Protein AF-A0AA41XQ76-F1 (afdb_monomer_lite)

Radius of gyration: 13.85 Å; chains: 1; bounding box: 28×30×46 Å

Secondary structure (DSSP, 8-state):
-PPPPEEEPTT-TTTEEEETT--EEEPPEEEE-TTS-EEEE--EEPPPP-SSS--EEEEETTEEEEE-HHHHTT----

Sequence (78 aa):
MSVELFRPVDGWVGFYEVSSRGCVRSVARVVETADGQRRRVPGRLLKLSDGRAPHCTLSRPGRRQTYYPKANGRRNYA

Organism: NCBI:txid324058

Structure (mmCIF, N/CA/C/O backbone):
data_AF-A0AA41XQ76-F1
#
_entry.id   AF-A0AA41XQ76-F1
#
loop_
_atom_site.group_PDB
_atom_site.id
_atom_site.type_symbol
_atom_site.label_atom_id
_atom_site.label_alt_id
_atom_site.label_comp_id
_atom_site.label_asym_id
_atom_site.label_entity_id
_atom_site.label_seq_id
_atom_site.pdbx_PDB_ins_code
_atom_site.Cartn_x
_atom_site.Cartn_y
_atom_site.Cartn_z
_atom_site.occupancy
_atom_site.B_iso_or_equiv
_atom_site.auth_seq_id
_atom_site.auth_comp_id
_atom_site.auth_asym_id
_atom_site.auth_atom_id
_atom_site.pdbx_PDB_model_num
ATOM 1 N N . MET A 1 1 ? -10.127 1.034 -25.349 1.00 46.88 1 MET A N 1
ATOM 2 C CA . MET A 1 1 ? -9.608 1.546 -24.058 1.00 46.88 1 MET A CA 1
ATOM 3 C C . MET A 1 1 ? -9.299 0.357 -23.158 1.00 46.88 1 MET A C 1
ATOM 5 O O . MET A 1 1 ? -10.221 -0.356 -22.795 1.00 46.88 1 MET A O 1
ATOM 9 N N . SER A 1 2 ? -8.029 0.076 -22.858 1.00 65.88 2 SER A N 1
ATOM 10 C CA . SER A 1 2 ? -7.667 -1.011 -21.935 1.00 65.88 2 SER A CA 1
ATOM 11 C C . SER A 1 2 ? -7.888 -0.557 -20.490 1.00 65.88 2 SER A C 1
ATOM 13 O O . SER A 1 2 ? -7.247 0.406 -20.061 1.00 65.88 2 SER A O 1
ATOM 15 N N . VAL A 1 3 ? -8.769 -1.228 -19.749 1.00 79.12 3 VAL A N 1
ATOM 16 C CA . VAL A 1 3 ? -8.962 -0.974 -18.314 1.00 79.12 3 VAL A CA 1
ATOM 17 C C . VAL A 1 3 ? -7.718 -1.446 -17.564 1.00 79.12 3 VAL A C 1
ATOM 19 O O . VAL A 1 3 ? -7.246 -2.565 -17.761 1.00 79.12 3 VAL A O 1
ATOM 22 N N . GLU A 1 4 ? -7.155 -0.584 -16.725 1.00 84.62 4 GLU A N 1
ATOM 23 C CA . GLU A 1 4 ? -6.022 -0.947 -15.883 1.00 84.62 4 GLU A CA 1
ATOM 24 C C . GLU A 1 4 ? -6.492 -1.848 -14.734 1.00 84.62 4 GLU A C 1
ATOM 26 O O . GLU A 1 4 ? -7.315 -1.446 -13.910 1.00 84.62 4 GLU A O 1
ATOM 31 N N . LEU A 1 5 ? -5.973 -3.077 -14.684 1.00 90.94 5 LEU A N 1
ATOM 32 C CA . LEU A 1 5 ? -6.275 -4.021 -13.611 1.00 90.94 5 LEU A CA 1
ATOM 33 C C . LEU A 1 5 ? -5.330 -3.800 -12.432 1.00 90.94 5 LEU A C 1
ATOM 35 O O . LEU A 1 5 ? -4.111 -3.750 -12.601 1.00 90.94 5 LEU A O 1
ATOM 39 N N . PHE A 1 6 ? -5.909 -3.721 -11.238 1.00 93.69 6 PHE A N 1
ATOM 40 C CA . PHE A 1 6 ? -5.192 -3.653 -9.970 1.00 93.69 6 PHE A CA 1
ATOM 41 C C . PHE A 1 6 ? -5.221 -5.027 -9.305 1.00 93.69 6 PHE A C 1
ATOM 43 O O . PHE A 1 6 ? -6.277 -5.650 -9.213 1.00 93.69 6 PHE A O 1
ATOM 50 N N . ARG A 1 7 ? -4.059 -5.505 -8.860 1.00 93.81 7 ARG A N 1
ATOM 51 C CA . ARG A 1 7 ? -3.902 -6.778 -8.148 1.00 93.81 7 ARG A CA 1
ATOM 52 C C . ARG A 1 7 ? -3.387 -6.530 -6.732 1.00 93.81 7 ARG A C 1
ATOM 54 O O . ARG A 1 7 ? -2.631 -5.575 -6.542 1.00 93.81 7 ARG A O 1
ATOM 61 N N . PRO A 1 8 ? -3.740 -7.372 -5.746 1.00 96.00 8 PRO A N 1
ATOM 62 C CA . PRO A 1 8 ? -3.192 -7.262 -4.401 1.00 96.00 8 PRO A CA 1
ATOM 63 C C . PRO A 1 8 ? -1.664 -7.279 -4.412 1.00 96.00 8 PRO A C 1
ATOM 65 O O . PRO A 1 8 ? -1.047 -8.040 -5.155 1.00 96.00 8 PRO A O 1
ATOM 68 N N . VAL A 1 9 ? -1.048 -6.445 -3.579 1.00 95.00 9 VAL A N 1
ATOM 69 C CA . VAL A 1 9 ? 0.399 -6.516 -3.360 1.00 95.00 9 VAL A CA 1
ATOM 70 C C . VAL A 1 9 ? 0.699 -7.690 -2.420 1.00 95.00 9 VAL A C 1
ATOM 72 O O . VAL A 1 9 ? 0.094 -7.801 -1.352 1.00 95.00 9 VAL A O 1
ATOM 75 N N . ASP A 1 10 ? 1.650 -8.549 -2.795 1.00 91.50 10 ASP A N 1
ATOM 76 C CA . ASP A 1 10 ? 2.070 -9.714 -2.003 1.00 91.50 10 ASP A CA 1
ATOM 77 C C . ASP A 1 10 ? 2.430 -9.327 -0.559 1.00 91.50 10 ASP A C 1
ATOM 79 O O . ASP A 1 10 ? 3.251 -8.442 -0.320 1.00 91.50 10 ASP A O 1
ATOM 83 N N . GLY A 1 11 ? 1.810 -9.986 0.426 1.00 93.06 11 GLY A N 1
ATOM 84 C CA . GLY A 1 11 ? 1.983 -9.676 1.854 1.00 93.06 11 GLY A CA 1
ATOM 85 C C . GLY A 1 11 ? 1.182 -8.465 2.364 1.00 93.06 11 GLY A C 1
ATOM 86 O O . GLY A 1 11 ? 1.211 -8.175 3.562 1.00 93.06 11 GLY A O 1
ATOM 87 N N . TRP A 1 12 ? 0.434 -7.796 1.483 1.00 95.69 12 TRP A N 1
ATOM 88 C CA . TRP A 1 12 ? -0.316 -6.559 1.738 1.00 95.69 12 TRP A CA 1
ATOM 89 C C . TRP A 1 12 ? -1.785 -6.631 1.278 1.00 95.69 12 TRP A C 1
ATOM 91 O O . TRP A 1 12 ? -2.442 -5.597 1.123 1.00 95.69 12 TRP A O 1
ATOM 101 N N . VAL A 1 13 ? -2.316 -7.845 1.091 1.00 95.38 13 VAL A N 1
ATOM 102 C CA . VAL A 1 13 ? -3.724 -8.109 0.742 1.00 95.38 13 VAL A CA 1
ATOM 103 C C . VAL A 1 13 ? -4.664 -7.383 1.712 1.00 95.38 13 VAL A C 1
ATOM 105 O O . VAL A 1 13 ? -4.457 -7.416 2.923 1.00 95.38 13 VAL A O 1
ATOM 108 N N . GLY A 1 14 ? -5.669 -6.687 1.173 1.00 95.31 14 GLY A N 1
ATOM 109 C CA . GLY A 1 14 ? -6.613 -5.869 1.948 1.00 95.31 14 GLY A CA 1
ATOM 110 C C . GLY A 1 14 ? -6.094 -4.478 2.341 1.00 95.31 14 GLY A C 1
ATOM 111 O O . GLY A 1 14 ? -6.855 -3.661 2.858 1.00 95.31 14 GLY A O 1
ATOM 112 N N . PHE A 1 15 ? -4.823 -4.167 2.069 1.00 96.75 15 PHE A N 1
ATOM 113 C CA . PHE A 1 15 ? -4.235 -2.855 2.353 1.00 96.75 15 PHE A CA 1
ATOM 114 C C . PHE A 1 15 ? -3.855 -2.097 1.084 1.00 96.75 15 PHE A C 1
ATOM 116 O O . PHE A 1 15 ? -4.122 -0.891 1.010 1.00 96.75 15 PHE A O 1
ATOM 123 N N . TYR A 1 16 ? -3.240 -2.778 0.112 1.00 97.69 16 TYR A N 1
ATOM 124 C CA . TYR A 1 16 ? -2.714 -2.157 -1.103 1.00 97.69 16 TYR A CA 1
ATOM 125 C C . TYR A 1 16 ? -2.842 -3.050 -2.332 1.00 97.69 16 TYR A C 1
ATOM 127 O O . TYR A 1 16 ? -2.749 -4.276 -2.252 1.00 97.69 16 TYR A O 1
ATOM 135 N N . GLU A 1 17 ? -2.979 -2.398 -3.480 1.00 96.44 17 GLU A N 1
ATOM 136 C CA . GLU A 1 17 ? -3.001 -3.023 -4.796 1.00 96.44 17 GLU A CA 1
ATOM 137 C C . GLU A 1 17 ? -2.075 -2.273 -5.754 1.00 96.44 17 GLU A C 1
ATOM 139 O O . GLU A 1 17 ? -1.852 -1.067 -5.610 1.00 96.44 17 GLU A O 1
ATOM 144 N N . VAL A 1 18 ? -1.553 -2.989 -6.742 1.00 95.44 18 VAL A N 1
ATOM 145 C CA . VAL A 1 18 ? -0.657 -2.474 -7.775 1.00 95.44 18 VAL A CA 1
ATOM 146 C C . VAL A 1 18 ? -1.179 -2.848 -9.155 1.00 95.44 18 VAL A C 1
ATOM 148 O O . VAL A 1 18 ? -1.713 -3.940 -9.361 1.00 95.44 18 VAL A O 1
ATOM 151 N N . SER A 1 19 ? -1.037 -1.938 -10.108 1.00 92.62 19 SER A N 1
ATOM 152 C CA . SER A 1 19 ? -1.369 -2.191 -11.502 1.00 92.62 19 SER A CA 1
ATOM 153 C C . SER A 1 19 ? -0.180 -2.693 -12.318 1.00 92.62 19 SER A C 1
ATOM 155 O O . SER A 1 19 ? 0.978 -2.555 -11.918 1.00 92.62 19 SER A O 1
ATOM 157 N N . SER A 1 20 ? -0.444 -3.194 -13.527 1.00 87.00 20 SER A N 1
ATOM 158 C CA . SER A 1 20 ? 0.617 -3.579 -14.470 1.00 87.00 20 SER A CA 1
ATOM 159 C C . SER A 1 20 ? 1.511 -2.410 -14.907 1.00 87.00 20 SER A C 1
ATOM 161 O O . SER A 1 20 ? 2.649 -2.634 -15.314 1.00 87.00 20 SER A O 1
ATOM 163 N N . ARG A 1 21 ? 1.042 -1.159 -14.795 1.00 87.38 21 ARG A N 1
ATOM 164 C CA . ARG A 1 21 ? 1.835 0.050 -15.093 1.00 87.38 21 ARG A CA 1
ATOM 165 C C . ARG A 1 21 ? 2.610 0.570 -13.881 1.00 87.38 21 ARG A C 1
ATOM 167 O O . ARG A 1 21 ? 3.367 1.532 -13.997 1.00 87.38 21 ARG A O 1
ATOM 174 N N . GLY A 1 22 ? 2.444 -0.071 -12.725 1.00 90.81 22 GLY A N 1
ATOM 175 C CA . GLY A 1 22 ? 3.102 0.300 -11.479 1.00 90.81 22 GLY A CA 1
ATOM 176 C C . GLY A 1 22 ? 2.394 1.402 -10.689 1.00 90.81 22 GLY A C 1
ATOM 177 O O . GLY A 1 22 ? 3.001 1.971 -9.782 1.00 90.81 22 GLY A O 1
ATOM 178 N N . CYS A 1 23 ? 1.128 1.699 -10.989 1.00 92.81 23 CYS A N 1
ATOM 179 C CA . CYS A 1 23 ? 0.292 2.541 -10.137 1.00 92.81 23 CYS A CA 1
ATOM 180 C C . CYS A 1 23 ? -0.034 1.768 -8.858 1.00 92.81 23 CYS A C 1
ATOM 182 O O . CYS A 1 23 ? -0.497 0.631 -8.928 1.00 92.81 23 CYS A O 1
ATOM 184 N N . VAL A 1 24 ? 0.172 2.375 -7.691 1.00 96.00 24 VAL A N 1
ATOM 185 C CA . VAL A 1 24 ? -0.149 1.749 -6.401 1.00 96.00 24 VAL A CA 1
ATOM 186 C C . VAL A 1 24 ? -1.320 2.489 -5.773 1.00 96.00 24 VAL A C 1
ATOM 188 O O . VAL A 1 24 ? -1.334 3.720 -5.744 1.00 96.00 24 VAL A O 1
ATOM 191 N N . ARG A 1 25 ? -2.299 1.755 -5.245 1.00 97.19 25 ARG A N 1
ATOM 192 C CA . ARG A 1 25 ? -3.419 2.325 -4.487 1.00 97.19 25 ARG A CA 1
ATOM 193 C C . ARG A 1 25 ? -3.582 1.645 -3.139 1.00 97.19 25 ARG A C 1
ATOM 195 O O . ARG A 1 25 ? -3.314 0.455 -3.000 1.00 97.19 25 ARG A O 1
ATOM 202 N N . SER A 1 26 ? -4.036 2.397 -2.142 1.00 97.44 26 SER A N 1
ATOM 203 C CA . SER A 1 26 ? -4.570 1.818 -0.913 1.00 97.44 26 SER A CA 1
ATOM 204 C C . SER A 1 26 ? -6.014 1.380 -1.122 1.00 97.44 26 SER A C 1
ATOM 206 O O . SER A 1 26 ? -6.784 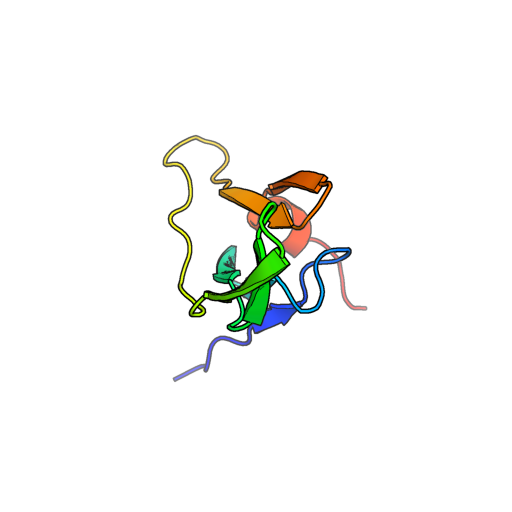2.061 -1.801 1.00 97.44 26 SER A O 1
ATOM 208 N N . VAL A 1 27 ? -6.388 0.269 -0.495 1.00 97.12 27 VAL A N 1
ATOM 209 C CA . VAL A 1 27 ? -7.775 -0.206 -0.437 1.00 97.12 27 VAL A CA 1
ATOM 210 C C . VAL A 1 27 ? -8.486 0.467 0.737 1.00 97.12 27 VAL A C 1
ATOM 212 O O . VAL A 1 27 ? -7.866 0.734 1.776 1.00 97.12 27 VAL A O 1
ATOM 215 N N . ALA A 1 28 ? -9.775 0.765 0.557 1.00 96.69 28 ALA A N 1
ATOM 216 C CA . ALA A 1 28 ? -10.619 1.269 1.631 1.00 96.69 28 ALA A CA 1
ATOM 217 C C . ALA A 1 28 ? -10.727 0.221 2.744 1.00 96.69 28 ALA A C 1
ATOM 219 O O . ALA A 1 28 ? -10.975 -0.953 2.481 1.00 96.69 28 ALA A O 1
ATOM 220 N N . ARG A 1 29 ? -10.522 0.641 3.990 1.00 94.62 29 ARG A N 1
ATOM 221 C CA . ARG A 1 29 ? -10.488 -0.264 5.143 1.00 94.62 29 ARG A CA 1
ATOM 222 C C . ARG A 1 29 ? -10.912 0.443 6.418 1.00 94.62 29 ARG A C 1
ATOM 224 O O . ARG A 1 29 ? -10.860 1.669 6.506 1.00 94.62 29 ARG A O 1
ATOM 231 N N . VAL A 1 30 ? -11.287 -0.335 7.422 1.00 93.88 30 VAL A N 1
ATOM 232 C CA . VAL A 1 30 ? -11.443 0.147 8.797 1.00 93.88 30 VAL A CA 1
ATOM 233 C C . VAL A 1 30 ? -10.206 -0.281 9.574 1.00 93.88 30 VAL A C 1
ATOM 235 O O . VAL A 1 30 ? -9.775 -1.425 9.461 1.00 93.88 30 VAL A O 1
ATOM 238 N N . VAL A 1 31 ? -9.610 0.644 10.320 1.00 89.94 31 VAL A N 1
ATOM 239 C CA . VAL A 1 31 ? -8.482 0.367 11.216 1.00 89.94 31 VAL A CA 1
ATOM 240 C C . VAL A 1 31 ? -8.872 0.733 12.639 1.00 89.94 31 VAL A C 1
ATOM 242 O O . VAL A 1 31 ? -9.650 1.663 12.842 1.00 89.94 31 VAL A O 1
ATOM 245 N N . GLU A 1 32 ? -8.323 0.016 13.608 1.00 91.06 32 GLU A N 1
ATOM 246 C CA . GLU A 1 32 ? -8.401 0.391 15.016 1.00 91.06 32 GLU A CA 1
ATOM 247 C C . GLU A 1 32 ? -7.214 1.300 15.359 1.00 91.06 32 GLU A C 1
ATOM 249 O O . GLU A 1 32 ? -6.086 1.050 14.917 1.00 91.06 32 GLU A O 1
ATOM 254 N N . THR A 1 33 ? -7.469 2.405 16.055 1.00 86.56 33 THR A N 1
ATOM 255 C CA . THR A 1 33 ? -6.427 3.303 16.563 1.00 86.56 33 THR A CA 1
ATOM 256 C C . THR A 1 33 ? -5.859 2.764 17.873 1.00 86.56 33 THR A C 1
ATOM 258 O O . THR A 1 33 ? -6.431 1.866 18.483 1.00 86.56 33 THR A O 1
ATOM 261 N N . AL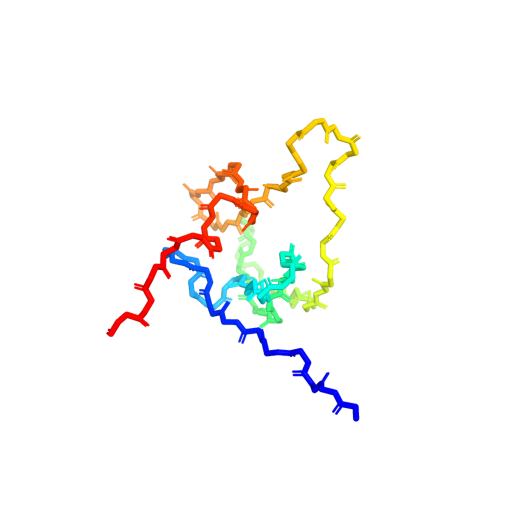A A 1 34 ? -4.736 3.327 18.328 1.00 86.06 34 ALA A N 1
ATOM 262 C CA . ALA A 1 34 ? -4.152 2.961 19.620 1.00 86.06 34 ALA A CA 1
ATOM 263 C C . ALA A 1 34 ? -5.135 3.162 20.793 1.00 86.06 34 ALA A C 1
ATOM 265 O O . ALA A 1 34 ? -5.100 2.404 21.753 1.00 86.06 34 ALA A O 1
ATOM 266 N N . ASP A 1 35 ? -6.056 4.122 20.664 1.00 91.12 35 ASP A N 1
ATOM 267 C CA . ASP A 1 35 ? -7.092 4.431 21.658 1.00 91.12 35 ASP A CA 1
ATOM 268 C C . ASP A 1 35 ? -8.339 3.523 21.548 1.00 91.12 35 ASP A C 1
ATOM 270 O O . ASP A 1 35 ? -9.392 3.835 22.104 1.00 91.12 35 ASP A O 1
ATOM 274 N N . GLY A 1 36 ? -8.271 2.438 20.765 1.00 91.50 36 GLY A N 1
ATOM 275 C CA . GLY A 1 36 ? -9.372 1.485 20.562 1.00 91.50 36 GLY A CA 1
ATOM 276 C C . GLY A 1 36 ? -10.498 1.980 19.644 1.00 91.50 36 GLY A C 1
ATOM 277 O O . GLY A 1 36 ? -11.510 1.302 19.473 1.00 91.50 36 GLY A O 1
ATOM 278 N N . GLN A 1 37 ? -10.355 3.158 19.027 1.00 94.12 37 GLN A N 1
ATOM 279 C CA . GLN A 1 37 ? -11.382 3.725 18.151 1.00 94.12 37 GLN A CA 1
ATOM 280 C C . GLN A 1 37 ? -11.289 3.158 16.735 1.00 94.12 37 GLN A C 1
ATOM 282 O O . GLN A 1 37 ? -10.209 3.011 16.163 1.00 94.12 37 GLN A O 1
ATOM 287 N N . ARG A 1 38 ? -12.440 2.900 16.108 1.00 94.44 38 ARG A N 1
ATOM 288 C CA . ARG A 1 38 ? -12.500 2.443 14.713 1.00 94.44 38 ARG A CA 1
ATOM 289 C C . ARG A 1 38 ? -12.545 3.628 13.760 1.00 94.44 38 ARG A C 1
ATOM 291 O O . ARG A 1 38 ? -13.494 4.407 13.755 1.00 94.44 38 ARG A O 1
ATOM 298 N N . ARG A 1 39 ? -11.549 3.728 12.883 1.00 93.06 39 ARG A N 1
ATOM 299 C CA . ARG A 1 39 ? -11.445 4.772 11.860 1.00 93.06 39 ARG A CA 1
ATOM 300 C C . ARG A 1 39 ? -11.576 4.184 10.461 1.00 93.06 39 ARG A C 1
ATOM 302 O O . ARG A 1 39 ? -10.860 3.255 10.092 1.00 93.06 39 ARG A O 1
ATOM 309 N N . ARG A 1 40 ? -12.441 4.784 9.637 1.00 94.88 40 ARG A N 1
ATOM 310 C CA . ARG A 1 40 ? -12.475 4.521 8.191 1.00 94.88 40 ARG A CA 1
ATOM 311 C C . ARG A 1 40 ? -11.286 5.197 7.510 1.00 94.88 40 ARG A C 1
ATOM 313 O O . ARG A 1 40 ? -11.063 6.397 7.666 1.00 94.88 40 ARG A O 1
ATOM 320 N N . VAL A 1 41 ? -10.539 4.422 6.736 1.00 93.75 41 VAL A N 1
ATOM 321 C CA . VAL A 1 41 ? -9.447 4.881 5.879 1.00 93.75 41 VAL A CA 1
ATOM 322 C C . VAL A 1 41 ? -9.898 4.696 4.434 1.00 93.75 41 VAL A C 1
ATOM 324 O O . VAL A 1 41 ? -10.038 3.552 3.995 1.00 93.75 41 VAL A O 1
ATOM 327 N N . PRO A 1 42 ? -10.155 5.783 3.687 1.00 95.94 42 PRO A N 1
ATOM 328 C CA . PRO A 1 42 ? -10.527 5.664 2.287 1.00 95.94 42 PRO A CA 1
ATOM 329 C C . PRO A 1 42 ? -9.357 5.123 1.458 1.00 95.94 42 PRO A C 1
ATOM 331 O O . PRO A 1 42 ? -8.181 5.387 1.735 1.00 95.94 42 PRO A O 1
ATOM 334 N N . GLY A 1 43 ? -9.694 4.360 0.421 1.00 96.31 43 GLY A N 1
ATOM 335 C CA . GLY A 1 43 ? -8.733 3.975 -0.602 1.00 96.31 43 GLY A CA 1
ATOM 336 C C . GLY A 1 43 ? -8.320 5.187 -1.435 1.00 96.31 43 GLY A C 1
ATOM 337 O O . GLY A 1 43 ? -9.121 6.096 -1.647 1.00 96.31 43 GLY A O 1
ATOM 338 N N . ARG A 1 44 ? -7.068 5.227 -1.892 1.00 96.94 44 ARG A N 1
ATOM 339 C CA . ARG A 1 44 ? -6.559 6.299 -2.758 1.00 96.94 44 ARG A CA 1
ATOM 340 C C . ARG A 1 44 ? -5.361 5.839 -3.569 1.00 96.94 44 ARG A C 1
ATOM 342 O O . ARG A 1 44 ? -4.607 4.975 -3.124 1.00 96.94 44 ARG A O 1
ATOM 349 N N . LEU A 1 45 ? -5.144 6.467 -4.721 1.00 97.00 45 LEU A N 1
ATOM 350 C CA . LEU A 1 45 ? -3.873 6.354 -5.432 1.00 97.00 45 LEU A CA 1
ATOM 351 C C . LEU A 1 45 ? -2.749 6.963 -4.585 1.00 97.00 45 LEU A C 1
ATOM 353 O O . LEU A 1 45 ? -2.911 8.018 -3.968 1.00 97.00 45 LEU A O 1
ATOM 357 N N . LEU A 1 46 ? -1.618 6.269 -4.527 1.00 96.38 46 LEU A N 1
ATOM 358 C CA . LEU A 1 46 ? -0.430 6.720 -3.817 1.00 96.38 46 LEU A CA 1
ATOM 359 C C . LEU A 1 46 ? 0.468 7.514 -4.758 1.00 96.38 46 LEU A C 1
ATOM 361 O O . LEU A 1 46 ? 0.700 7.123 -5.901 1.00 96.38 46 LEU A O 1
ATOM 365 N N . LYS A 1 47 ? 1.037 8.600 -4.233 1.00 95.12 47 LYS A N 1
ATOM 366 C CA . LYS A 1 47 ? 2.133 9.302 -4.893 1.00 95.12 47 LYS A CA 1
ATOM 367 C C . LYS A 1 47 ? 3.408 8.472 -4.737 1.00 95.12 47 LYS A C 1
ATOM 369 O O . LYS A 1 47 ? 3.793 8.141 -3.614 1.00 95.12 47 LYS A O 1
ATOM 374 N N . LEU A 1 48 ? 4.039 8.139 -5.858 1.00 95.06 48 LEU A N 1
ATOM 375 C CA . LEU A 1 48 ? 5.383 7.569 -5.866 1.00 95.06 48 LEU A CA 1
ATOM 376 C C . LEU A 1 48 ? 6.416 8.689 -5.716 1.00 95.06 48 LEU A C 1
ATOM 378 O O . LEU A 1 48 ? 6.164 9.829 -6.111 1.00 95.06 48 LEU A O 1
ATOM 382 N N . SER A 1 49 ? 7.575 8.355 -5.160 1.00 94.12 49 SER A N 1
ATOM 383 C CA . SER A 1 49 ? 8.747 9.226 -5.217 1.00 94.12 49 SER A CA 1
ATOM 384 C C . SER A 1 49 ? 9.205 9.445 -6.663 1.00 94.12 49 SER A C 1
ATOM 386 O O . SER A 1 49 ? 9.005 8.602 -7.539 1.00 94.12 49 SER A O 1
ATOM 388 N N . ASP A 1 50 ? 9.835 10.587 -6.900 1.00 86.62 50 ASP A N 1
ATOM 389 C CA . ASP A 1 50 ? 10.279 11.114 -8.195 1.00 86.62 50 ASP A CA 1
ATOM 390 C C . ASP A 1 50 ? 11.742 10.766 -8.536 1.00 86.62 50 ASP A C 1
ATOM 392 O O . ASP A 1 50 ? 12.369 11.386 -9.390 1.00 86.62 50 ASP A O 1
ATOM 396 N N . GLY A 1 51 ? 12.295 9.727 -7.905 1.00 83.94 51 GLY A N 1
ATOM 397 C CA . GLY A 1 51 ? 13.675 9.291 -8.121 1.00 83.94 51 GLY A CA 1
ATOM 398 C C . GLY A 1 51 ? 13.868 8.282 -9.260 1.00 83.94 51 GLY A C 1
ATOM 399 O O . GLY A 1 51 ? 12.922 7.771 -9.860 1.00 83.94 51 GLY A O 1
ATOM 400 N N . ARG A 1 52 ? 15.135 7.895 -9.481 1.00 85.69 52 ARG A N 1
ATOM 401 C CA . ARG A 1 52 ? 15.551 6.858 -10.452 1.00 85.69 52 ARG A CA 1
ATOM 402 C C . ARG A 1 52 ? 14.801 5.527 -10.283 1.00 85.69 52 ARG A C 1
ATOM 404 O O . ARG A 1 52 ? 14.600 4.805 -11.256 1.00 85.69 52 ARG A O 1
ATOM 411 N N . ALA A 1 53 ? 14.385 5.212 -9.057 1.00 88.44 53 ALA A N 1
ATOM 412 C 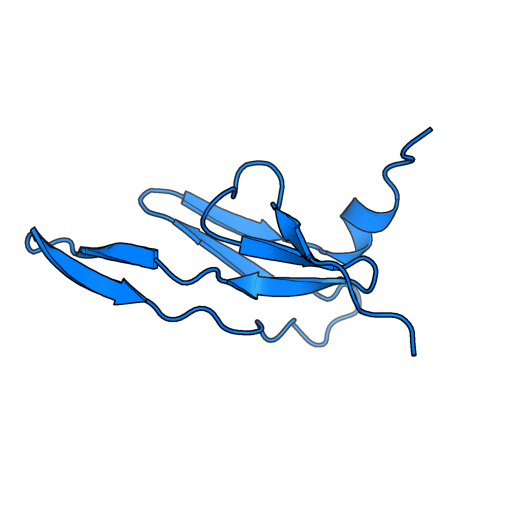CA . ALA A 1 53 ? 13.543 4.070 -8.725 1.00 88.44 53 ALA A CA 1
ATOM 413 C C . ALA A 1 53 ? 12.291 4.553 -7.964 1.00 88.44 53 ALA A C 1
ATOM 415 O O . ALA A 1 53 ? 12.332 4.653 -6.729 1.00 88.44 53 ALA A O 1
ATOM 416 N N . PRO A 1 54 ? 11.188 4.861 -8.679 1.00 91.25 54 PRO A N 1
ATOM 417 C CA . PRO A 1 54 ? 9.942 5.295 -8.059 1.00 91.25 54 PRO A CA 1
ATOM 418 C C . PRO A 1 54 ? 9.437 4.252 -7.066 1.00 91.25 54 PRO A C 1
ATOM 420 O O . PRO A 1 54 ? 9.323 3.067 -7.397 1.00 91.25 54 PRO A O 1
ATOM 423 N N . HIS A 1 55 ? 9.138 4.692 -5.851 1.00 94.00 55 HIS A N 1
ATOM 424 C CA . HIS A 1 55 ? 8.703 3.828 -4.759 1.00 94.00 55 HIS A CA 1
ATOM 425 C C . HIS A 1 55 ? 7.687 4.529 -3.865 1.00 94.00 55 HIS A C 1
ATOM 427 O O . HIS A 1 55 ? 7.532 5.749 -3.895 1.00 94.00 55 HIS A O 1
ATOM 433 N N . CYS A 1 56 ? 7.005 3.752 -3.033 1.00 95.88 56 CYS A N 1
ATOM 434 C CA . CYS A 1 56 ? 6.147 4.271 -1.975 1.00 95.88 56 CYS A CA 1
ATOM 435 C C . CYS A 1 56 ? 6.329 3.471 -0.686 1.00 95.88 56 CYS A C 1
ATOM 437 O O . CYS A 1 56 ? 6.875 2.371 -0.681 1.00 95.88 56 CYS A O 1
ATOM 439 N N . THR A 1 57 ? 5.843 4.015 0.424 1.00 96.75 57 THR A N 1
ATOM 440 C CA . THR A 1 57 ? 5.743 3.273 1.683 1.00 96.75 57 THR A CA 1
ATOM 441 C C . THR A 1 57 ? 4.384 2.583 1.770 1.00 96.75 57 THR A C 1
ATOM 443 O O . THR A 1 57 ? 3.351 3.238 1.629 1.00 96.75 57 THR A O 1
ATOM 446 N N . LEU A 1 58 ? 4.385 1.292 2.092 1.00 96.31 58 LEU A N 1
ATOM 447 C CA . LEU A 1 58 ? 3.203 0.546 2.516 1.00 96.31 58 LEU A CA 1
ATOM 448 C C . LEU A 1 58 ? 3.191 0.440 4.043 1.00 96.31 58 LEU A C 1
ATOM 450 O O . LEU A 1 58 ? 4.239 0.239 4.667 1.00 96.31 58 LEU A O 1
ATOM 454 N N . SER A 1 59 ? 2.018 0.593 4.653 1.00 94.50 59 SER A N 1
ATOM 455 C CA . SER A 1 59 ? 1.854 0.511 6.103 1.00 94.50 59 SER A CA 1
ATOM 456 C C . SER A 1 59 ? 0.562 -0.184 6.528 1.00 94.50 59 SER A C 1
ATOM 458 O O . SER A 1 59 ? -0.517 -0.013 5.953 1.00 94.50 59 SER A O 1
ATOM 460 N N . ARG A 1 60 ? 0.701 -1.014 7.559 1.00 91.00 60 ARG A N 1
ATOM 461 C CA . ARG A 1 60 ? -0.369 -1.705 8.280 1.00 91.00 60 ARG A CA 1
ATOM 462 C C . ARG A 1 60 ? 0.030 -1.786 9.759 1.00 91.00 60 ARG A C 1
ATOM 464 O O . ARG A 1 60 ? 1.203 -1.548 10.062 1.00 91.00 60 ARG A O 1
ATOM 471 N N . PRO A 1 61 ? -0.891 -2.108 10.679 1.00 88.12 61 PRO A N 1
ATOM 472 C CA . PRO A 1 61 ? -0.538 -2.268 12.087 1.00 88.12 61 PRO A CA 1
ATOM 473 C C . PRO A 1 61 ? 0.679 -3.189 12.260 1.00 88.12 61 PRO A C 1
ATOM 475 O O . PRO A 1 61 ? 0.741 -4.266 11.667 1.00 88.12 61 PRO A O 1
ATOM 478 N N . GLY A 1 62 ? 1.689 -2.708 12.987 1.00 89.44 62 GLY A N 1
ATOM 479 C CA . GLY A 1 62 ? 2.924 -3.446 13.271 1.00 89.44 62 GLY A CA 1
ATOM 480 C C . GLY A 1 62 ? 3.910 -3.617 12.108 1.00 89.44 62 GLY A C 1
ATOM 481 O O . GLY A 1 62 ? 4.954 -4.231 12.305 1.00 89.44 62 GLY A O 1
ATOM 482 N N . ARG A 1 63 ? 3.638 -3.105 10.895 1.00 93.75 63 ARG A N 1
ATOM 483 C CA . ARG A 1 63 ? 4.570 -3.257 9.762 1.00 93.75 63 ARG A CA 1
ATOM 484 C C . ARG A 1 63 ? 4.555 -2.077 8.797 1.00 93.75 63 ARG A C 1
ATOM 486 O O . ARG A 1 63 ? 3.509 -1.667 8.292 1.00 93.75 63 ARG A O 1
ATOM 493 N N . ARG A 1 64 ? 5.753 -1.602 8.458 1.00 96.19 64 ARG A N 1
ATOM 494 C CA . ARG A 1 64 ? 6.011 -0.591 7.427 1.00 96.19 64 ARG A CA 1
ATOM 495 C C . ARG A 1 64 ? 7.089 -1.101 6.473 1.00 96.19 64 ARG A C 1
ATOM 497 O O . ARG A 1 64 ? 8.059 -1.701 6.924 1.00 96.19 64 ARG A O 1
ATOM 504 N N . GLN A 1 65 ? 6.919 -0.891 5.171 1.00 95.94 65 GLN A N 1
ATOM 505 C CA . GLN A 1 65 ? 7.875 -1.356 4.160 1.00 95.94 65 GLN A CA 1
ATOM 506 C C . GLN A 1 65 ? 7.936 -0.407 2.962 1.00 95.94 65 GLN A C 1
ATOM 508 O O . GLN A 1 65 ? 6.905 0.087 2.506 1.00 95.94 65 GLN A O 1
ATOM 513 N N . THR A 1 66 ? 9.135 -0.194 2.420 1.00 95.62 66 THR A N 1
ATOM 514 C CA . THR A 1 66 ? 9.324 0.465 1.120 1.00 95.62 66 THR A CA 1
ATOM 515 C C . THR A 1 66 ? 9.015 -0.513 -0.010 1.00 95.62 66 THR A C 1
ATOM 517 O O . THR A 1 66 ? 9.537 -1.627 -0.035 1.00 95.62 66 THR A O 1
ATOM 520 N N . TYR A 1 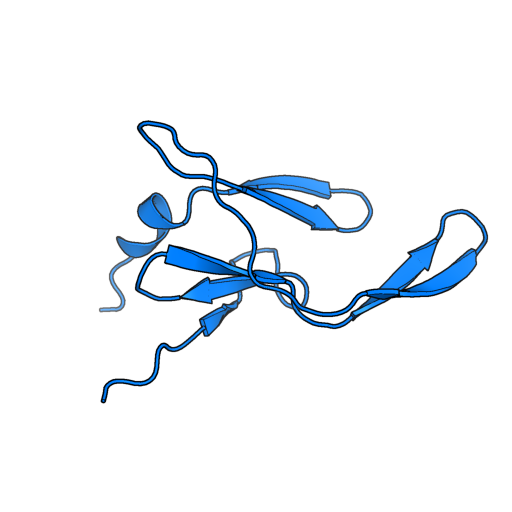67 ? 8.172 -0.097 -0.950 1.00 94.62 67 TYR A N 1
ATOM 521 C CA . TYR A 1 67 ? 7.695 -0.909 -2.062 1.00 94.62 67 TYR A CA 1
ATOM 522 C C . TYR A 1 67 ? 8.048 -0.277 -3.409 1.00 94.62 67 TYR A C 1
ATOM 524 O O . TYR A 1 67 ? 7.772 0.900 -3.644 1.00 94.62 67 TYR A O 1
ATOM 532 N N . TYR A 1 68 ? 8.626 -1.090 -4.294 1.00 93.38 68 TYR A N 1
ATOM 533 C CA . TYR A 1 68 ? 9.070 -0.703 -5.631 1.00 93.38 68 TYR A CA 1
ATOM 534 C C . TYR A 1 68 ? 8.167 -1.363 -6.688 1.00 93.38 68 TYR A C 1
ATOM 536 O O . TYR A 1 68 ? 8.415 -2.509 -7.074 1.00 93.38 68 TYR A O 1
ATOM 544 N N . PRO A 1 69 ? 7.126 -0.676 -7.193 1.00 88.81 69 PRO A N 1
ATOM 545 C CA . PRO A 1 69 ? 6.141 -1.285 -8.093 1.00 88.81 69 PRO A CA 1
ATOM 546 C C . PRO A 1 69 ? 6.747 -1.790 -9.410 1.00 88.81 69 PRO A C 1
ATOM 548 O O . PRO A 1 69 ? 6.327 -2.820 -9.934 1.00 88.81 69 PRO A O 1
ATOM 551 N N . LYS A 1 70 ? 7.785 -1.117 -9.928 1.00 75.06 70 LYS A N 1
ATOM 552 C CA . LYS A 1 70 ? 8.457 -1.50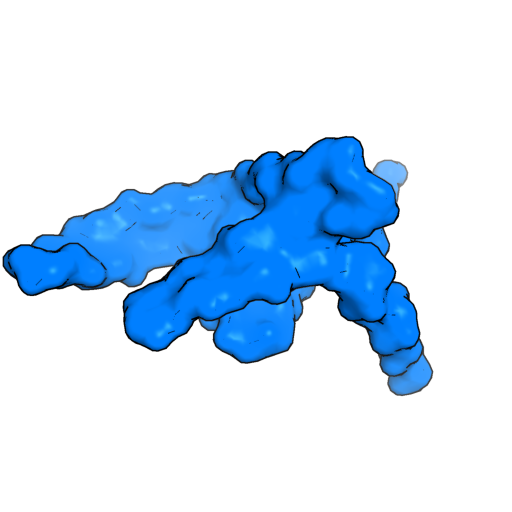4 -11.182 1.00 75.06 70 LYS A CA 1
ATOM 553 C C . LYS A 1 70 ? 9.420 -2.691 -11.047 1.00 75.06 70 LYS A C 1
ATOM 555 O O . LYS A 1 70 ? 9.808 -3.255 -12.064 1.00 75.06 70 LYS A O 1
ATOM 560 N N . ALA A 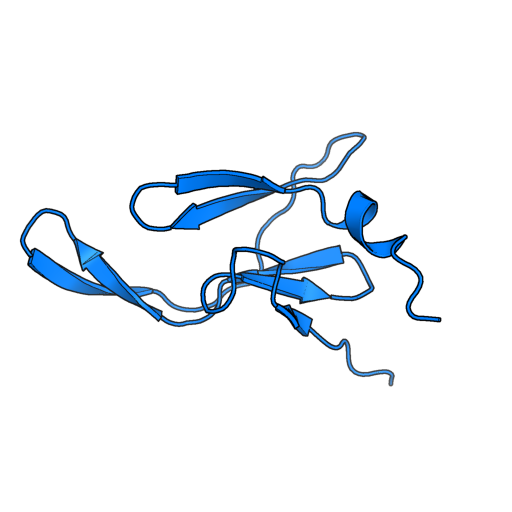1 71 ? 9.785 -3.095 -9.828 1.00 59.06 71 ALA A N 1
ATOM 561 C CA . ALA A 1 71 ? 10.589 -4.299 -9.604 1.00 59.06 71 ALA A CA 1
ATOM 562 C C . ALA A 1 71 ? 9.732 -5.577 -9.669 1.00 59.06 71 ALA A C 1
ATOM 564 O O . ALA A 1 71 ? 10.192 -6.606 -10.157 1.00 59.06 71 ALA A O 1
ATOM 565 N N . ASN A 1 72 ? 8.461 -5.496 -9.255 1.00 50.81 72 ASN A N 1
ATOM 566 C CA . ASN A 1 72 ? 7.558 -6.650 -9.209 1.00 50.81 72 ASN A CA 1
ATOM 567 C C . ASN A 1 72 ? 6.862 -6.961 -10.544 1.00 50.81 72 ASN A C 1
ATOM 569 O O . ASN A 1 72 ? 6.415 -8.088 -10.739 1.00 50.81 72 ASN A O 1
ATOM 573 N N . GLY A 1 73 ? 6.813 -6.013 -11.488 1.00 45.34 73 GLY A N 1
ATOM 574 C CA . GLY A 1 73 ? 6.240 -6.223 -12.828 1.00 45.34 73 GLY A CA 1
ATOM 575 C C . GLY A 1 73 ? 7.014 -7.203 -13.727 1.00 45.34 73 GLY A C 1
ATOM 576 O O . GLY A 1 73 ? 6.556 -7.501 -14.823 1.00 45.34 73 GLY A O 1
ATOM 577 N N . ARG A 1 74 ? 8.174 -7.710 -13.279 1.00 47.66 74 ARG A N 1
ATOM 578 C CA . ARG A 1 74 ? 8.985 -8.727 -13.976 1.00 47.66 74 ARG A CA 1
ATOM 579 C C . ARG A 1 74 ? 8.731 -10.166 -13.514 1.00 47.66 74 ARG A C 1
ATOM 581 O O . ARG A 1 74 ? 9.449 -11.067 -13.939 1.00 47.66 74 ARG A O 1
ATOM 588 N N . ARG A 1 75 ? 7.742 -10.422 -12.652 1.00 45.56 75 ARG A N 1
ATOM 589 C CA . ARG A 1 75 ? 7.340 -11.804 -12.364 1.00 45.56 75 ARG A CA 1
ATOM 590 C C . ARG A 1 75 ? 6.471 -12.325 -13.505 1.00 45.56 75 ARG A C 1
ATOM 592 O O . ARG A 1 75 ? 5.297 -11.982 -13.608 1.00 45.56 75 ARG A O 1
ATOM 599 N N . ASN A 1 76 ? 7.114 -13.120 -14.360 1.00 41.31 76 ASN A N 1
ATOM 600 C CA . ASN A 1 76 ? 6.500 -14.013 -15.334 1.00 41.31 76 ASN A CA 1
ATOM 601 C C . ASN A 1 76 ? 5.318 -14.742 -14.684 1.00 41.31 76 ASN A C 1
ATOM 603 O O . ASN A 1 76 ? 5.513 -15.521 -13.753 1.00 41.31 76 ASN A O 1
ATOM 607 N N . TYR A 1 77 ? 4.110 -14.484 -15.173 1.00 40.56 77 TYR A N 1
ATOM 608 C CA . TYR A 1 77 ? 3.045 -15.474 -15.108 1.00 40.56 77 TYR A CA 1
ATOM 609 C C . TYR A 1 77 ? 3.177 -16.257 -16.414 1.00 40.56 77 TYR A C 1
ATOM 611 O O . TYR A 1 77 ? 2.711 -15.791 -17.453 1.00 40.56 77 TYR A O 1
ATOM 619 N N . ALA A 1 78 ? 3.968 -17.331 -16.358 1.00 35.53 78 ALA A N 1
ATOM 620 C CA . ALA A 1 78 ? 3.914 -18.422 -17.325 1.00 35.53 78 ALA A CA 1
ATOM 621 C C . ALA A 1 78 ? 2.769 -19.360 -16.928 1.00 35.53 78 ALA A C 1
ATOM 623 O O . ALA A 1 78 ? 2.519 -19.462 -15.702 1.00 35.53 78 ALA A O 1
#

Foldseek 3Di:
DDDWDWDADVVQPQAWTATLVGWIKGDWDWDQDPVRDIDTDHMDTDAFDPDPQTWDWTDDVPDIDIGGSVVVSPPDPD

pLDDT: mean 86.94, std 15.84, range [35.53, 97.69]

InterPro domains:
  IPR010902 NUMOD4 [PF07463] (6-52)